Protein AF-A0A964TK16-F1 (afdb_monomer_lite)

Structure (mmCIF, N/CA/C/O backbone):
data_AF-A0A964TK16-F1
#
_entry.id   AF-A0A964TK16-F1
#
loop_
_atom_site.group_PDB
_atom_site.id
_atom_site.type_symbol
_atom_site.label_atom_id
_atom_site.label_alt_id
_atom_site.label_comp_id
_atom_site.label_asym_id
_atom_site.label_entity_id
_atom_site.label_seq_id
_atom_site.pdbx_PDB_ins_code
_atom_site.Cartn_x
_atom_site.Cartn_y
_atom_site.Cartn_z
_atom_site.occupancy
_atom_site.B_iso_or_equiv
_atom_site.auth_seq_id
_atom_site.auth_comp_id
_atom_site.auth_asym_id
_atom_site.auth_atom_id
_atom_site.pdbx_PDB_model_num
ATOM 1 N N . MET A 1 1 ? -21.941 1.430 19.788 1.00 62.34 1 MET A N 1
ATOM 2 C CA . MET A 1 1 ? -20.690 2.199 19.616 1.00 62.34 1 MET A CA 1
ATOM 3 C C . MET A 1 1 ? -19.785 1.429 18.662 1.00 62.34 1 MET A C 1
ATOM 5 O O . MET A 1 1 ? -19.678 0.216 18.828 1.00 62.34 1 MET A O 1
ATOM 9 N N . ARG A 1 2 ? -19.231 2.074 17.622 1.00 73.69 2 ARG A N 1
ATOM 10 C CA . ARG A 1 2 ? -18.345 1.423 16.634 1.00 73.69 2 ARG A CA 1
ATOM 11 C C . ARG A 1 2 ? -16.896 1.595 17.082 1.00 73.69 2 ARG A C 1
ATOM 13 O O . ARG A 1 2 ? -16.431 2.719 17.230 1.00 73.69 2 ARG A O 1
ATOM 20 N N . ARG A 1 3 ? -16.205 0.480 17.315 1.00 77.62 3 ARG A N 1
ATOM 21 C CA . ARG A 1 3 ? -14.779 0.480 17.655 1.00 77.62 3 ARG A CA 1
ATOM 22 C C . ARG A 1 3 ? -13.947 0.373 16.377 1.00 77.62 3 ARG A C 1
ATOM 24 O O . ARG A 1 3 ? -14.362 -0.380 15.496 1.00 77.62 3 ARG A O 1
ATOM 31 N N . PRO A 1 4 ? -12.806 1.076 16.288 1.00 72.44 4 PRO A N 1
ATOM 32 C CA . PRO A 1 4 ? -11.872 0.890 15.189 1.00 72.44 4 PRO A CA 1
ATOM 33 C C . PRO A 1 4 ? -11.392 -0.561 15.145 1.00 72.44 4 PRO A C 1
ATOM 35 O O . PRO A 1 4 ? -11.161 -1.188 16.186 1.00 72.44 4 PRO A O 1
ATOM 38 N N . THR A 1 5 ? -11.231 -1.087 13.937 1.00 73.62 5 THR A N 1
ATOM 39 C CA . THR A 1 5 ? -10.579 -2.367 13.691 1.00 73.62 5 THR A CA 1
ATOM 40 C C . THR A 1 5 ? -9.170 -2.322 14.299 1.00 73.62 5 THR A C 1
ATOM 42 O O . THR A 1 5 ? -8.369 -1.460 13.929 1.00 73.62 5 THR A O 1
ATOM 45 N N . PRO A 1 6 ? -8.827 -3.206 15.256 1.00 64.62 6 PRO A N 1
ATOM 46 C CA . PRO A 1 6 ? -7.498 -3.198 15.855 1.00 64.62 6 PRO A CA 1
ATOM 47 C C . PRO A 1 6 ? -6.419 -3.407 14.788 1.00 64.62 6 PRO A C 1
ATOM 49 O O . PRO A 1 6 ? -6.556 -4.293 13.946 1.00 64.62 6 PRO A O 1
ATOM 52 N N . GLN A 1 7 ? -5.299 -2.681 14.871 1.00 59.75 7 GLN A N 1
ATOM 53 C CA . GLN A 1 7 ? -4.159 -2.850 13.949 1.00 59.75 7 GLN A CA 1
ATOM 54 C C . GLN A 1 7 ? -3.620 -4.293 13.894 1.00 59.75 7 GLN A C 1
ATOM 56 O O . GLN A 1 7 ? -3.012 -4.688 12.902 1.00 59.75 7 GLN A O 1
ATOM 61 N N . ALA A 1 8 ? -3.885 -5.112 14.920 1.00 48.16 8 ALA A N 1
ATOM 62 C CA . ALA A 1 8 ? -3.597 -6.548 14.917 1.00 48.16 8 ALA A CA 1
ATOM 63 C C . ALA A 1 8 ? -4.308 -7.321 13.780 1.00 48.16 8 ALA A C 1
ATOM 65 O O . ALA A 1 8 ? -3.815 -8.365 13.358 1.00 48.16 8 ALA A O 1
ATOM 66 N N . GLY A 1 9 ? -5.417 -6.798 13.241 1.00 52.31 9 GLY A N 1
ATOM 67 C CA . GLY A 1 9 ? -6.126 -7.340 12.075 1.00 52.31 9 GLY A CA 1
ATOM 68 C C . GLY A 1 9 ? -5.379 -7.181 10.744 1.00 52.31 9 GLY A C 1
ATOM 69 O O . GLY A 1 9 ? -5.783 -7.767 9.748 1.00 52.31 9 GLY A O 1
ATOM 70 N N . LEU A 1 10 ? -4.255 -6.455 10.719 1.00 61.16 10 LEU A N 1
ATOM 71 C CA . LEU A 1 10 ? -3.436 -6.203 9.523 1.00 61.16 10 LEU A CA 1
ATOM 72 C C . LE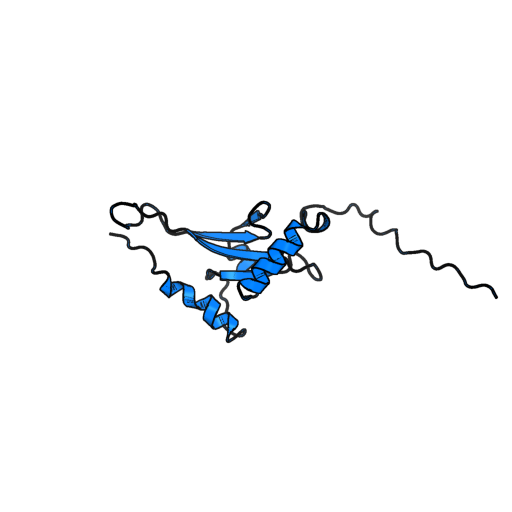U A 1 10 ? -2.322 -7.253 9.311 1.00 61.16 10 LEU A C 1
ATOM 74 O O . LEU A 1 10 ? -1.379 -7.041 8.548 1.00 61.16 10 LEU A O 1
ATOM 78 N N . GLY A 1 11 ? -2.400 -8.397 10.001 1.00 76.81 11 GLY A N 1
ATOM 79 C CA . GLY A 1 11 ? -1.365 -9.440 10.017 1.00 76.81 11 GLY A CA 1
ATOM 80 C C . GLY A 1 11 ? -1.203 -10.238 8.717 1.00 76.81 11 GLY A C 1
ATOM 81 O O . GLY A 1 11 ? -0.219 -10.971 8.576 1.00 76.81 11 GLY A O 1
ATOM 82 N N . TRP A 1 12 ? -2.122 -10.089 7.755 1.00 86.44 12 TRP A N 1
ATOM 83 C CA . TRP A 1 12 ? -2.063 -10.811 6.481 1.00 86.44 12 TRP A CA 1
ATOM 84 C C . TRP A 1 12 ? -0.775 -10.508 5.715 1.00 86.44 12 TRP A C 1
ATOM 86 O O . TRP A 1 12 ? -0.122 -11.427 5.230 1.00 86.44 12 TRP A O 1
ATOM 96 N N . HIS A 1 13 ? -0.354 -9.240 5.653 1.00 87.88 13 HIS A N 1
ATOM 97 C CA . HIS A 1 13 ? 0.850 -8.851 4.911 1.00 87.88 13 HIS A CA 1
ATOM 98 C C . HIS A 1 13 ? 2.109 -9.520 5.468 1.00 87.88 13 HIS A C 1
ATOM 100 O O . HIS A 1 13 ? 2.885 -10.101 4.712 1.00 87.88 13 HIS A O 1
ATOM 106 N N . ALA A 1 14 ? 2.259 -9.548 6.794 1.00 86.25 14 ALA A N 1
ATOM 107 C CA . ALA A 1 14 ? 3.368 -10.232 7.451 1.00 86.25 14 ALA A CA 1
ATOM 108 C C . ALA A 1 14 ? 3.362 -11.747 7.178 1.00 86.25 14 ALA A C 1
ATOM 110 O O . ALA A 1 14 ? 4.419 -12.346 6.973 1.00 86.25 14 ALA A O 1
ATOM 111 N N . ALA A 1 15 ? 2.180 -12.369 7.142 1.00 87.25 15 ALA A N 1
ATOM 112 C CA . ALA A 1 15 ? 2.040 -13.770 6.768 1.00 87.25 15 ALA A CA 1
ATOM 113 C C . ALA A 1 15 ? 2.387 -13.995 5.283 1.00 87.25 15 ALA A C 1
ATOM 115 O O . ALA A 1 15 ? 3.110 -14.934 4.966 1.00 87.25 15 ALA A O 1
ATOM 116 N N . ALA A 1 16 ? 1.967 -13.098 4.388 1.00 88.50 16 ALA A N 1
ATOM 117 C CA . ALA A 1 16 ? 2.203 -13.193 2.947 1.00 88.50 16 ALA A CA 1
ATOM 118 C C . ALA A 1 16 ? 3.671 -12.979 2.555 1.00 88.50 16 ALA A C 1
ATOM 120 O O . ALA A 1 16 ? 4.132 -13.508 1.545 1.00 88.50 16 ALA A O 1
ATOM 121 N N . LEU A 1 17 ? 4.422 -12.218 3.357 1.00 89.00 17 LEU A N 1
ATOM 122 C CA . LEU A 1 17 ? 5.874 -12.106 3.213 1.00 89.00 17 LEU A CA 1
ATOM 123 C C . LEU A 1 17 ? 6.599 -13.407 3.575 1.00 89.00 17 LEU A C 1
ATOM 125 O O . LEU A 1 17 ? 7.638 -13.703 2.990 1.00 89.00 17 LEU A O 1
ATOM 129 N N . ARG A 1 18 ? 6.062 -14.180 4.527 1.00 88.25 18 ARG A N 1
ATOM 130 C CA . ARG A 1 18 ? 6.611 -15.485 4.929 1.00 88.25 18 ARG A CA 1
ATOM 131 C C . ARG A 1 18 ? 6.192 -16.592 3.967 1.00 88.25 18 ARG A C 1
ATOM 133 O O . ARG A 1 18 ? 7.003 -17.454 3.643 1.00 88.25 18 ARG A O 1
ATOM 140 N N . ASP A 1 19 ? 4.946 -16.545 3.506 1.00 84.00 19 ASP A N 1
ATOM 141 C CA . ASP A 1 19 ? 4.378 -17.488 2.551 1.00 84.00 19 ASP A CA 1
ATOM 142 C C . ASP A 1 19 ? 3.678 -16.757 1.397 1.00 84.00 19 ASP A C 1
ATOM 144 O O . ASP A 1 19 ? 2.527 -16.327 1.480 1.00 84.00 19 ASP A O 1
ATOM 148 N N . GLY A 1 20 ? 4.374 -16.662 0.264 1.00 74.38 20 GLY A N 1
ATOM 149 C CA . GLY A 1 20 ? 3.857 -16.021 -0.946 1.00 74.38 20 GLY A CA 1
ATOM 150 C C . GLY A 1 20 ? 2.699 -16.764 -1.629 1.00 74.38 20 GLY A C 1
ATOM 151 O O . GLY A 1 20 ? 2.227 -16.293 -2.669 1.00 74.38 20 GLY A O 1
ATOM 152 N N . ARG A 1 21 ? 2.264 -17.917 -1.097 1.00 76.50 21 ARG A N 1
ATOM 153 C CA . ARG A 1 21 ? 1.139 -18.714 -1.612 1.00 76.50 21 ARG A CA 1
ATOM 154 C C . ARG A 1 21 ? -0.196 -18.400 -0.948 1.00 76.50 21 ARG A C 1
ATOM 156 O O . ARG A 1 21 ? -1.190 -19.016 -1.331 1.00 76.50 21 ARG A O 1
ATOM 163 N N . LEU A 1 22 ? -0.239 -17.468 0.007 1.00 81.25 22 LEU A N 1
ATOM 164 C CA . LEU A 1 22 ? -1.503 -17.093 0.631 1.00 81.25 22 LEU A CA 1
ATOM 165 C C . LEU A 1 22 ? -2.537 -16.686 -0.433 1.00 81.25 22 LEU A C 1
ATOM 167 O O . LEU A 1 22 ? -2.213 -15.905 -1.341 1.00 81.25 22 LEU A O 1
ATOM 171 N N . PRO A 1 23 ? -3.768 -17.223 -0.345 1.00 78.31 23 PRO A N 1
ATOM 172 C CA . PRO A 1 23 ? -4.817 -16.888 -1.287 1.00 78.31 23 PRO A CA 1
ATOM 173 C C . PRO A 1 23 ? -5.121 -15.390 -1.215 1.00 78.31 23 PRO A C 1
ATOM 175 O O . PRO A 1 23 ? -5.124 -14.779 -0.145 1.00 78.31 23 PRO A O 1
ATOM 178 N N . ARG A 1 24 ? -5.349 -14.800 -2.389 1.00 80.12 24 ARG A N 1
ATOM 179 C CA . ARG A 1 24 ? -5.834 -13.428 -2.551 1.00 80.12 24 ARG A CA 1
ATOM 180 C C . ARG A 1 24 ? -7.192 -13.513 -3.221 1.00 80.12 24 ARG A C 1
ATOM 182 O O . ARG A 1 24 ? -7.268 -13.952 -4.368 1.00 80.12 24 ARG A O 1
ATOM 189 N N . HIS A 1 25 ? -8.226 -13.113 -2.503 1.00 81.94 25 HIS A N 1
ATOM 190 C CA . HIS A 1 25 ? -9.572 -12.973 -3.041 1.00 81.94 25 HIS A CA 1
ATOM 191 C C . HIS A 1 25 ? -9.749 -11.541 -3.544 1.00 81.94 25 HIS A C 1
ATOM 193 O O . HIS A 1 25 ? -9.260 -10.615 -2.899 1.00 81.94 25 HIS A O 1
ATOM 199 N N . GLU A 1 26 ? -10.374 -11.362 -4.711 1.00 76.50 26 GLU A N 1
ATOM 200 C CA . GLU A 1 26 ? -10.459 -10.054 -5.386 1.00 76.50 26 GLU A CA 1
ATOM 201 C C . GLU A 1 26 ? -11.146 -8.993 -4.512 1.00 76.50 26 GLU A C 1
ATOM 203 O O . GLU A 1 26 ? -10.708 -7.845 -4.489 1.00 76.50 26 GLU A O 1
ATOM 208 N N . ASP A 1 27 ? -12.133 -9.419 -3.723 1.00 81.06 27 ASP A N 1
ATOM 209 C CA . ASP A 1 27 ? -12.964 -8.565 -2.868 1.00 81.06 27 ASP A CA 1
ATOM 210 C C . ASP A 1 27 ? -12.363 -8.282 -1.483 1.00 81.06 27 ASP A C 1
ATOM 212 O O . ASP A 1 27 ? -12.977 -7.598 -0.666 1.00 81.06 27 ASP A O 1
ATOM 216 N N . GLU A 1 28 ? -11.165 -8.800 -1.194 1.00 87.19 28 GLU A N 1
ATOM 217 C CA . GLU A 1 28 ? -10.557 -8.706 0.135 1.00 87.19 28 GLU A CA 1
ATOM 218 C C . GLU A 1 28 ? -9.128 -8.135 0.080 1.00 87.19 28 GLU A C 1
ATOM 220 O O . GLU A 1 28 ? -8.149 -8.844 0.353 1.00 87.19 28 GLU A O 1
ATOM 225 N N . PRO A 1 29 ? -8.965 -6.856 -0.313 1.00 90.62 29 PRO A N 1
ATOM 226 C CA . PRO A 1 29 ? -7.670 -6.199 -0.271 1.00 90.62 29 PRO A CA 1
ATOM 227 C C . PRO A 1 29 ? -7.172 -6.043 1.166 1.00 90.62 29 PRO A C 1
ATOM 229 O O . PRO A 1 29 ? -7.909 -5.635 2.059 1.00 90.62 29 PRO A O 1
ATOM 232 N N . GLN A 1 30 ? -5.886 -6.319 1.374 1.00 91.81 30 GLN A N 1
ATOM 233 C CA . GLN A 1 30 ? -5.266 -6.278 2.699 1.00 91.81 30 GLN A CA 1
ATOM 234 C C . GLN A 1 30 ? -4.245 -5.135 2.788 1.00 91.81 30 GLN A C 1
ATOM 236 O O . GLN A 1 30 ? -3.423 -4.980 1.874 1.00 91.81 30 GLN A O 1
ATOM 241 N N . PRO A 1 31 ? -4.229 -4.343 3.876 1.00 91.94 31 PRO A N 1
ATOM 242 C CA . PRO A 1 31 ? -3.212 -3.318 4.090 1.00 91.94 31 PRO A CA 1
ATOM 243 C C . PRO A 1 31 ? -1.789 -3.864 4.067 1.00 91.94 31 PRO A C 1
ATOM 245 O O . PRO A 1 31 ? -1.530 -4.996 4.470 1.00 91.94 31 PRO A O 1
ATOM 248 N N . GLY A 1 32 ? -0.856 -3.050 3.583 1.00 92.06 32 GLY A N 1
ATOM 249 C CA . GLY A 1 32 ? 0.550 -3.414 3.481 1.00 92.06 32 GLY A CA 1
ATOM 250 C C . GLY A 1 32 ? 1.276 -2.747 2.318 1.00 92.06 32 GLY A C 1
ATOM 251 O O . GLY A 1 32 ? 0.729 -1.914 1.591 1.00 92.06 32 GLY A O 1
ATOM 252 N N . THR A 1 33 ? 2.535 -3.142 2.143 1.00 93.44 33 THR A N 1
ATOM 253 C CA . THR A 1 33 ? 3.415 -2.667 1.072 1.00 93.44 33 THR A CA 1
ATOM 254 C C . THR A 1 33 ? 3.541 -3.693 -0.045 1.00 93.44 33 THR A C 1
ATOM 256 O O . THR A 1 33 ? 3.834 -4.872 0.169 1.00 93.44 33 THR A O 1
ATOM 259 N N . TYR A 1 34 ? 3.357 -3.238 -1.273 1.00 94.38 34 TYR A N 1
ATOM 260 C CA . TYR A 1 34 ? 3.298 -4.092 -2.447 1.00 94.38 34 TYR A CA 1
ATOM 261 C C . TYR A 1 34 ? 4.128 -3.510 -3.589 1.00 94.38 34 TYR A C 1
ATOM 263 O O . TYR A 1 34 ? 4.482 -2.332 -3.607 1.00 94.38 34 TYR A O 1
ATOM 271 N N . ARG A 1 35 ? 4.407 -4.351 -4.581 1.00 94.00 35 ARG A N 1
ATOM 272 C CA . ARG A 1 35 ? 4.790 -3.928 -5.929 1.00 94.00 35 ARG A CA 1
ATOM 273 C C . ARG A 1 35 ? 3.812 -4.484 -6.946 1.00 94.00 35 ARG A C 1
ATOM 275 O O . ARG A 1 35 ? 3.270 -5.575 -6.761 1.00 94.00 35 ARG A O 1
ATOM 282 N N . MET A 1 36 ? 3.646 -3.777 -8.051 1.00 93.69 36 MET A N 1
ATOM 283 C CA . MET A 1 36 ? 2.917 -4.275 -9.216 1.00 93.69 36 MET A CA 1
ATOM 284 C C . MET A 1 36 ? 3.583 -3.808 -10.508 1.00 93.69 36 MET A C 1
ATOM 286 O O . MET A 1 36 ? 4.483 -2.972 -10.489 1.00 93.69 36 MET A O 1
ATOM 290 N N . ARG A 1 37 ? 3.126 -4.348 -11.636 1.00 90.38 37 ARG A N 1
ATOM 291 C CA . ARG A 1 37 ? 3.420 -3.810 -12.964 1.00 90.38 37 ARG A CA 1
ATOM 292 C C . ARG A 1 37 ? 2.138 -3.225 -13.537 1.00 90.38 37 ARG A C 1
ATOM 294 O O . ARG A 1 37 ? 1.095 -3.877 -13.473 1.00 90.38 37 ARG A O 1
ATOM 301 N N . LEU A 1 38 ? 2.214 -2.014 -14.084 1.00 87.25 38 LEU A N 1
ATOM 302 C CA . LEU A 1 38 ? 1.054 -1.356 -14.697 1.00 87.25 38 LEU A CA 1
ATOM 303 C C . LEU A 1 38 ? 0.721 -1.957 -16.067 1.00 87.25 38 LEU A C 1
ATOM 305 O O . LEU A 1 38 ? -0.447 -2.048 -16.431 1.00 87.25 38 LEU A O 1
ATOM 309 N N . VAL A 1 39 ? 1.742 -2.448 -16.772 1.00 85.56 39 VAL A N 1
ATOM 310 C CA . VAL A 1 39 ? 1.637 -3.141 -18.061 1.00 85.56 39 VAL A CA 1
ATOM 311 C C . VAL A 1 39 ? 2.520 -4.390 -18.077 1.00 85.56 39 VAL A C 1
ATOM 313 O O . VAL A 1 39 ? 3.472 -4.507 -17.299 1.00 85.56 39 VAL A O 1
ATOM 316 N N . ALA A 1 40 ? 2.231 -5.336 -18.972 1.00 85.50 40 ALA A N 1
ATOM 317 C CA . ALA A 1 40 ? 3.074 -6.515 -19.164 1.00 85.50 40 ALA A CA 1
ATOM 318 C C . ALA A 1 40 ? 4.501 -6.101 -19.572 1.00 85.50 40 ALA A C 1
ATOM 320 O O . ALA A 1 40 ? 4.683 -5.278 -20.462 1.00 85.50 40 ALA A O 1
ATOM 321 N N . GLY A 1 41 ? 5.515 -6.640 -18.889 1.00 84.94 41 GLY A N 1
ATOM 322 C CA . GLY A 1 41 ? 6.925 -6.296 -19.133 1.00 84.94 41 GLY A CA 1
ATOM 323 C C . GLY A 1 41 ? 7.375 -4.924 -18.610 1.00 84.94 41 GLY A C 1
ATOM 324 O O . GLY A 1 41 ? 8.565 -4.630 -18.670 1.00 84.94 41 GLY A O 1
ATOM 325 N N . GLY A 1 42 ? 6.469 -4.113 -18.053 1.00 86.44 42 GLY A N 1
ATOM 326 C CA . GLY A 1 42 ? 6.795 -2.795 -17.508 1.00 86.44 42 GLY A CA 1
ATOM 327 C C . GLY A 1 42 ? 7.630 -2.827 -16.216 1.00 86.44 42 GLY A C 1
ATOM 328 O O . GLY A 1 42 ? 7.823 -3.897 -15.610 1.00 86.44 42 GLY A O 1
ATOM 329 N N . PRO A 1 43 ? 8.110 -1.652 -15.763 1.00 89.69 43 PRO A N 1
ATOM 330 C CA . PRO A 1 43 ? 8.823 -1.528 -14.499 1.00 89.69 43 PRO A CA 1
ATOM 331 C C . PRO A 1 43 ? 7.920 -1.880 -13.311 1.00 89.69 43 PRO A C 1
ATOM 333 O O . PRO A 1 43 ? 6.688 -1.829 -13.386 1.00 89.69 43 PRO A O 1
ATOM 336 N N . TRP A 1 44 ? 8.553 -2.258 -12.202 1.00 91.38 44 TRP A N 1
ATOM 337 C CA . TRP A 1 44 ? 7.855 -2.426 -10.933 1.00 91.38 44 TRP A CA 1
ATOM 338 C C . TRP A 1 44 ? 7.570 -1.060 -10.322 1.00 91.38 44 TRP A C 1
ATOM 340 O O . TRP A 1 44 ? 8.487 -0.261 -10.159 1.00 91.38 44 TRP A O 1
ATOM 350 N N . VAL A 1 45 ? 6.316 -0.831 -9.942 1.00 92.25 45 VAL A N 1
ATOM 351 C CA . VAL A 1 45 ? 5.894 0.365 -9.212 1.00 92.25 45 VAL A CA 1
ATOM 352 C C . VAL A 1 45 ? 5.538 0.005 -7.767 1.00 92.25 45 VAL A C 1
ATOM 354 O O . VAL A 1 45 ? 4.971 -1.075 -7.539 1.00 92.25 45 VAL A O 1
ATOM 357 N N . PRO A 1 46 ? 5.877 0.864 -6.790 1.00 94.94 46 PRO A N 1
ATOM 358 C CA . PRO A 1 46 ? 5.484 0.679 -5.402 1.00 94.94 46 PRO A CA 1
ATOM 359 C C . PRO A 1 46 ? 3.981 0.905 -5.247 1.00 94.94 46 PRO A C 1
ATOM 361 O O . PRO A 1 46 ? 3.385 1.743 -5.924 1.00 94.94 46 PRO A O 1
ATOM 364 N N . VAL A 1 47 ? 3.374 0.150 -4.341 1.00 95.12 47 VAL A N 1
ATOM 365 C CA . VAL A 1 47 ? 1.969 0.278 -3.964 1.00 95.12 47 VAL A CA 1
ATOM 366 C C . VAL A 1 47 ? 1.860 0.221 -2.450 1.00 95.12 47 VAL A C 1
ATOM 368 O O . VAL A 1 47 ? 2.471 -0.639 -1.817 1.00 95.12 47 VAL A O 1
ATOM 371 N N . LEU A 1 48 ? 1.079 1.122 -1.872 1.00 94.62 48 LEU A N 1
ATOM 372 C CA . LEU A 1 48 ? 0.732 1.119 -0.455 1.00 94.62 48 LEU A CA 1
ATOM 373 C C . LEU A 1 48 ? -0.779 0.957 -0.326 1.00 94.62 48 LEU A C 1
ATOM 375 O O . LEU A 1 48 ? -1.511 1.721 -0.944 1.00 94.62 48 LEU A O 1
ATOM 379 N N . ILE A 1 49 ? -1.230 -0.007 0.476 1.00 92.31 49 ILE A N 1
ATOM 380 C CA . ILE A 1 49 ? -2.636 -0.139 0.878 1.00 92.31 49 ILE A CA 1
ATOM 381 C C . ILE A 1 49 ? -2.720 0.139 2.377 1.00 92.31 49 ILE A C 1
ATOM 383 O O . ILE A 1 49 ? -1.948 -0.437 3.146 1.00 92.31 49 ILE A O 1
ATOM 387 N N . TRP A 1 50 ? -3.636 1.005 2.801 1.00 90.25 50 TRP A N 1
ATOM 388 C CA . TRP A 1 50 ? -3.850 1.326 4.213 1.00 90.25 50 TRP A CA 1
ATOM 389 C C . TRP A 1 50 ? -5.337 1.445 4.540 1.00 90.25 50 TRP A C 1
ATOM 391 O O . TRP A 1 50 ? -6.159 1.711 3.664 1.00 90.25 50 TRP A O 1
ATOM 401 N N . LEU A 1 51 ? -5.662 1.226 5.813 1.00 88.56 51 LEU A N 1
ATOM 402 C CA . LEU A 1 51 ? -6.995 1.437 6.364 1.00 88.56 51 LEU A CA 1
ATOM 403 C C . LEU A 1 51 ? -7.059 2.850 6.948 1.00 88.56 51 LEU A C 1
ATOM 405 O O . LEU A 1 51 ? -6.269 3.185 7.829 1.00 88.56 51 LEU A O 1
ATOM 409 N N . ASP A 1 52 ? -7.967 3.674 6.438 1.00 87.19 52 ASP A N 1
ATOM 410 C CA . ASP A 1 52 ? -8.316 4.960 7.032 1.00 87.19 52 ASP A CA 1
ATOM 411 C C . ASP A 1 52 ? -9.365 4.737 8.121 1.00 87.19 52 ASP A C 1
ATOM 413 O O . ASP A 1 52 ? -10.413 4.132 7.883 1.00 87.19 52 ASP A O 1
ATOM 417 N N . GLN A 1 53 ? -9.036 5.180 9.333 1.00 85.56 53 GLN A N 1
ATOM 418 C CA . GLN A 1 53 ? -9.833 4.989 10.542 1.00 85.56 53 GLN A CA 1
ATOM 419 C C . GLN A 1 53 ? -10.026 6.354 11.201 1.00 85.56 53 GLN A C 1
ATOM 421 O O . GLN A 1 53 ? -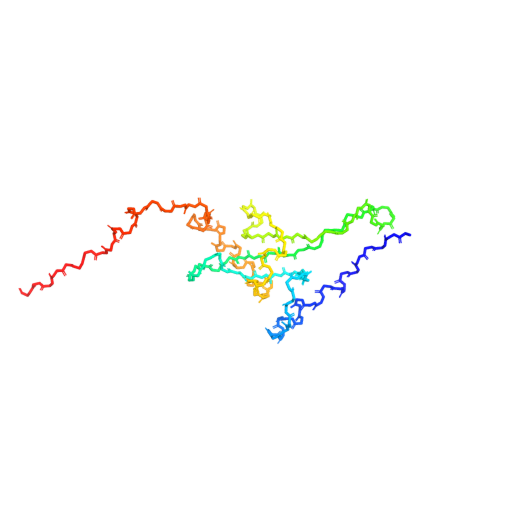9.305 6.693 12.141 1.00 85.56 53 GLN A O 1
ATOM 426 N N . PRO A 1 54 ? -10.948 7.180 10.692 1.00 83.50 54 PRO A N 1
ATOM 427 C CA . PRO A 1 54 ? -11.209 8.483 11.275 1.00 83.50 54 PRO A CA 1
ATOM 428 C C . PRO A 1 54 ? -11.809 8.280 12.669 1.00 83.50 54 PRO A C 1
ATOM 430 O O . PRO A 1 54 ? -12.960 7.857 12.811 1.00 83.50 54 PRO A O 1
ATOM 433 N N . THR A 1 55 ? -11.006 8.553 13.696 1.00 86.31 55 THR A N 1
ATOM 434 C CA . THR A 1 55 ? -11.390 8.433 15.104 1.00 86.31 55 THR A CA 1
ATOM 435 C C . THR A 1 55 ? -11.492 9.790 15.777 1.00 86.31 55 THR A C 1
ATOM 437 O O . THR A 1 55 ? -10.703 10.695 15.505 1.00 86.31 55 THR A O 1
ATOM 440 N N . ASP A 1 56 ? -12.428 9.899 16.707 1.00 81.81 56 ASP A N 1
ATOM 441 C CA . ASP A 1 56 ? -12.537 11.017 17.626 1.00 81.81 56 ASP A CA 1
ATOM 442 C C . ASP A 1 5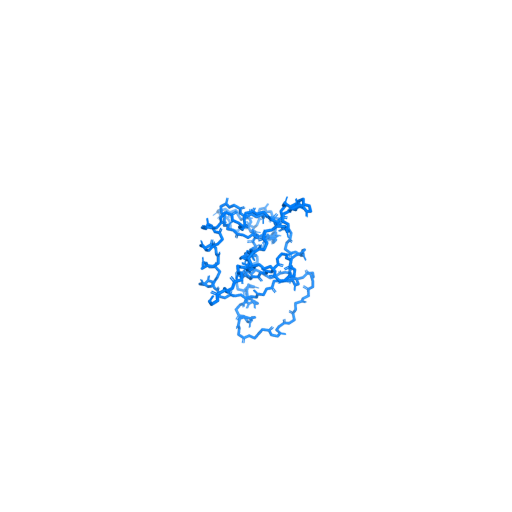6 ? -11.338 11.013 18.599 1.00 81.81 56 ASP A C 1
ATOM 444 O O . ASP A 1 56 ? -11.032 9.968 19.185 1.00 81.81 56 ASP A O 1
ATOM 448 N N . PRO A 1 57 ? -10.630 12.142 18.772 1.00 80.25 57 PRO A N 1
ATOM 449 C CA . PRO A 1 57 ? -9.407 12.190 19.571 1.00 80.25 57 PRO A CA 1
ATOM 450 C C . PRO A 1 57 ? -9.650 12.106 21.084 1.00 80.25 57 PRO A C 1
ATOM 452 O O . PRO A 1 57 ? -8.722 11.765 21.816 1.00 80.25 57 PRO A O 1
ATOM 455 N N . GLU A 1 58 ? -10.856 12.416 21.566 1.00 82.88 58 GLU A N 1
ATOM 456 C CA . GLU A 1 58 ? -11.189 12.406 22.995 1.00 82.88 58 GLU A CA 1
ATOM 457 C C . GLU A 1 58 ? -11.698 11.031 23.445 1.00 82.88 58 GLU A C 1
ATOM 459 O O . GLU A 1 58 ? -11.399 10.573 24.548 1.00 82.88 58 GLU A O 1
ATOM 464 N N . THR A 1 59 ? -12.453 10.353 22.582 1.00 84.38 59 THR A N 1
ATOM 465 C CA . THR A 1 59 ? -13.150 9.097 22.898 1.00 84.38 59 THR A CA 1
ATOM 466 C C . THR A 1 59 ? -12.510 7.864 22.258 1.00 84.38 59 THR A C 1
ATOM 468 O O . THR A 1 59 ? -12.718 6.746 22.735 1.00 84.38 59 THR A O 1
ATOM 471 N N . GLY A 1 60 ? -11.728 8.035 21.187 1.00 81.38 60 GLY A N 1
ATOM 472 C CA . GLY A 1 60 ? -11.151 6.938 20.404 1.00 81.38 60 GLY A CA 1
ATOM 473 C C . GLY A 1 60 ? -12.175 6.162 19.566 1.00 81.38 60 GLY A C 1
ATOM 474 O O . GLY A 1 60 ? -11.856 5.096 19.032 1.00 81.38 60 GLY A O 1
ATOM 475 N N . GLU A 1 61 ? -13.411 6.655 19.460 1.00 85.06 61 GLU A N 1
ATOM 476 C CA . GLU A 1 61 ? -14.469 6.037 18.661 1.00 85.06 61 GLU A CA 1
ATOM 477 C C . GLU A 1 61 ? -14.374 6.440 17.188 1.00 85.06 61 GLU A C 1
ATOM 479 O O . GLU A 1 61 ? -13.882 7.513 16.855 1.00 85.06 61 GLU A O 1
ATOM 484 N N . LEU A 1 62 ? -14.871 5.592 16.284 1.00 82.56 62 LEU A N 1
ATOM 485 C CA . LEU A 1 62 ? -14.942 5.937 14.863 1.00 82.56 62 LEU A CA 1
ATOM 486 C C . LEU A 1 62 ? -15.974 7.046 14.621 1.00 82.56 62 LEU A C 1
ATOM 488 O O . LEU A 1 62 ? -17.153 6.872 14.934 1.00 82.56 62 LEU A O 1
ATOM 492 N N . VAL A 1 63 ? -15.550 8.133 13.975 1.00 86.56 63 VAL A N 1
ATOM 493 C CA . VAL A 1 63 ? -16.437 9.231 13.545 1.00 86.56 63 VAL A CA 1
ATOM 494 C C . VAL A 1 63 ? -16.966 9.042 12.124 1.00 86.56 63 VAL A C 1
ATOM 496 O O . VAL A 1 63 ? -17.932 9.691 11.730 1.00 86.56 63 VAL A O 1
ATOM 499 N N . ALA A 1 64 ? -16.373 8.128 11.355 1.00 83.62 64 ALA A N 1
ATOM 500 C CA . ALA A 1 64 ? -16.838 7.738 10.029 1.00 83.62 64 ALA A CA 1
ATOM 501 C C . ALA A 1 64 ? -16.492 6.263 9.725 1.00 83.62 64 ALA A C 1
ATOM 503 O O . ALA A 1 64 ? -15.738 5.636 10.475 1.00 83.62 64 ALA A O 1
ATOM 504 N N . PRO A 1 65 ? -17.088 5.664 8.674 1.00 83.00 65 PRO A N 1
ATOM 505 C CA . PRO A 1 65 ? -16.767 4.303 8.259 1.00 83.00 65 PRO A CA 1
ATOM 506 C C . PRO A 1 65 ? -15.292 4.143 7.896 1.00 83.00 65 PRO A C 1
ATOM 508 O O . PRO A 1 65 ? -14.711 4.994 7.226 1.00 83.00 65 PRO A O 1
ATOM 511 N N . GLU A 1 66 ? -14.715 3.015 8.295 1.00 83.38 66 GLU A N 1
ATOM 512 C CA . GLU A 1 66 ? -13.357 2.658 7.905 1.00 83.38 66 GLU A CA 1
ATOM 513 C C . GLU A 1 66 ? -13.307 2.383 6.404 1.00 83.38 66 GLU A C 1
ATOM 515 O O . GLU A 1 66 ? -14.182 1.702 5.862 1.00 83.38 66 GLU A O 1
ATOM 520 N N . THR A 1 67 ? -12.288 2.913 5.735 1.00 86.88 67 THR A N 1
ATOM 521 C CA . THR A 1 67 ? -12.153 2.790 4.281 1.00 86.88 67 THR A CA 1
ATOM 522 C C . THR A 1 67 ? -10.745 2.350 3.921 1.00 86.88 67 THR A C 1
ATOM 524 O O . THR A 1 67 ? -9.760 2.890 4.421 1.00 86.88 67 THR A O 1
ATOM 527 N N . LEU A 1 68 ? -10.630 1.354 3.045 1.00 88.88 68 LEU A N 1
ATOM 528 C CA . LEU A 1 68 ? -9.341 0.966 2.487 1.00 88.88 68 LEU A CA 1
ATOM 529 C C . LEU A 1 68 ? -8.977 1.885 1.328 1.00 88.88 68 LEU A C 1
ATOM 531 O O . LEU A 1 68 ? -9.763 2.105 0.408 1.00 88.88 68 LEU A O 1
ATOM 535 N N . HIS A 1 69 ? -7.742 2.361 1.344 1.00 90.25 69 HIS A N 1
ATOM 536 C CA . HIS A 1 69 ? -7.175 3.171 0.282 1.00 90.25 69 HIS A CA 1
ATOM 537 C C . HIS A 1 69 ? -5.928 2.510 -0.276 1.00 90.25 69 HIS A C 1
ATOM 539 O O . HIS A 1 69 ? -5.189 1.840 0.447 1.00 90.25 69 HIS A O 1
ATOM 545 N N . ALA A 1 70 ? -5.679 2.735 -1.564 1.00 92.00 70 ALA A N 1
ATOM 546 C CA . ALA A 1 70 ? -4.424 2.388 -2.198 1.00 92.00 70 ALA A CA 1
ATOM 547 C C . ALA A 1 70 ? -3.772 3.607 -2.849 1.00 92.00 70 ALA A C 1
ATOM 549 O O . ALA A 1 70 ? -4.445 4.494 -3.374 1.00 92.00 70 ALA A O 1
ATOM 550 N N . LEU A 1 71 ? -2.445 3.609 -2.851 1.00 93.44 71 LEU A N 1
ATOM 551 C CA . LEU A 1 71 ? -1.604 4.559 -3.561 1.00 93.44 71 LEU A CA 1
ATOM 552 C C . LEU A 1 71 ? -0.651 3.778 -4.458 1.00 93.44 71 LEU A C 1
ATOM 554 O O . LEU A 1 71 ? 0.041 2.879 -3.978 1.00 93.44 71 LEU A O 1
ATOM 558 N N . VAL A 1 72 ? -0.595 4.136 -5.737 1.00 93.12 72 VAL A N 1
ATOM 559 C CA . VAL A 1 72 ? 0.354 3.593 -6.715 1.00 93.12 72 VAL A CA 1
ATOM 560 C C . VAL A 1 72 ? 1.391 4.664 -7.043 1.00 93.12 72 VAL A C 1
ATOM 562 O O . VAL A 1 72 ? 1.034 5.753 -7.480 1.00 93.12 72 VAL A O 1
ATOM 565 N N . GLY A 1 73 ? 2.676 4.359 -6.861 1.00 88.75 73 GLY A N 1
ATOM 566 C CA . GLY A 1 73 ? 3.771 5.315 -7.044 1.00 88.75 73 GLY A CA 1
ATOM 567 C C . GLY A 1 73 ? 4.281 5.909 -5.727 1.00 88.75 73 GLY A C 1
ATOM 568 O O . GLY A 1 73 ? 4.157 5.295 -4.666 1.00 88.75 73 GLY A O 1
ATOM 569 N N . SER A 1 74 ? 4.924 7.077 -5.797 1.00 85.88 74 SER A N 1
ATOM 570 C CA . SER A 1 74 ? 5.492 7.737 -4.616 1.00 85.88 74 SER A CA 1
ATOM 571 C C . SER A 1 74 ? 4.415 8.463 -3.789 1.00 85.88 74 SER A C 1
ATOM 573 O O . SER A 1 74 ? 3.412 8.894 -4.350 1.00 85.88 74 SER A O 1
ATOM 575 N N . PRO A 1 75 ? 4.611 8.668 -2.474 1.00 82.56 75 PRO A N 1
ATOM 576 C CA . PRO A 1 75 ? 3.694 9.448 -1.630 1.00 82.56 75 PRO A CA 1
ATOM 577 C C . PRO A 1 75 ? 3.376 10.859 -2.143 1.00 82.56 75 PRO A C 1
ATOM 579 O O . PRO A 1 75 ? 2.276 11.352 -1.923 1.00 82.56 75 PRO A O 1
ATOM 582 N N . GLU A 1 76 ? 4.326 11.497 -2.828 1.00 83.50 76 GLU A N 1
ATOM 583 C CA . GLU A 1 76 ? 4.202 12.887 -3.285 1.00 83.50 76 GLU A CA 1
ATOM 584 C C . GLU A 1 76 ? 3.491 13.032 -4.637 1.00 83.50 76 GLU A C 1
ATOM 586 O O . GLU A 1 76 ? 2.858 14.054 -4.887 1.00 83.50 76 GLU A O 1
ATOM 591 N N . ARG A 1 77 ? 3.621 12.038 -5.526 1.00 81.12 77 ARG A N 1
ATOM 592 C CA . ARG A 1 77 ? 3.169 12.118 -6.933 1.00 81.12 77 ARG A CA 1
ATOM 593 C C . ARG A 1 77 ? 2.302 10.940 -7.379 1.00 81.12 77 ARG A C 1
ATOM 595 O O . ARG A 1 77 ? 1.900 10.877 -8.535 1.00 81.12 77 ARG A O 1
ATOM 602 N N . GLY A 1 78 ? 2.066 9.979 -6.495 1.00 83.81 78 GLY A N 1
ATOM 603 C CA . GLY A 1 78 ? 1.339 8.755 -6.796 1.00 83.81 78 GLY A CA 1
ATOM 6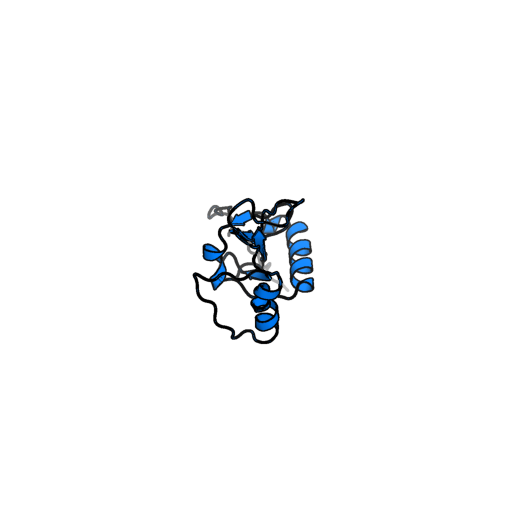04 C C . GLY A 1 78 ? -0.159 8.970 -6.992 1.00 83.81 78 GLY A C 1
ATOM 605 O O . GLY A 1 78 ? -0.740 9.968 -6.569 1.00 83.81 78 GLY A O 1
ATOM 606 N N . GLU A 1 79 ? -0.796 7.984 -7.610 1.00 90.19 79 GLU A N 1
ATOM 607 C CA . GLU A 1 79 ? -2.230 7.983 -7.877 1.00 90.19 79 GLU A CA 1
ATOM 608 C C . GLU A 1 79 ? -2.974 7.221 -6.777 1.00 90.19 79 GLU A C 1
ATOM 610 O O . GLU A 1 79 ? -2.639 6.073 -6.462 1.00 90.19 79 GLU A O 1
ATOM 615 N N . ARG A 1 80 ? -4.000 7.852 -6.193 1.00 91.38 80 ARG A N 1
ATOM 616 C CA . ARG A 1 80 ? -4.931 7.167 -5.292 1.00 91.38 80 ARG A CA 1
ATOM 617 C C . ARG A 1 80 ? -5.925 6.363 -6.112 1.00 91.38 80 ARG A C 1
ATOM 619 O O . ARG A 1 80 ? -6.620 6.915 -6.959 1.00 91.38 80 ARG A O 1
ATOM 626 N N . VAL A 1 81 ? -6.024 5.077 -5.816 1.00 91.88 81 VAL A N 1
ATOM 627 C CA . VAL A 1 81 ? -6.904 4.153 -6.530 1.00 91.88 81 VAL A CA 1
ATOM 628 C C . VAL A 1 81 ? -7.712 3.321 -5.546 1.00 91.88 81 VAL A C 1
ATOM 630 O O . VAL A 1 81 ? -7.336 3.156 -4.385 1.00 91.88 81 VAL A O 1
ATOM 633 N N . ASP A 1 82 ? -8.824 2.778 -6.028 1.00 90.88 82 ASP A N 1
ATOM 634 C CA . ASP A 1 82 ? -9.566 1.754 -5.302 1.00 90.88 82 ASP A CA 1
ATOM 635 C C . ASP A 1 82 ? -8.694 0.483 -5.185 1.00 90.88 82 ASP A C 1
ATOM 637 O O . ASP A 1 82 ? -8.280 -0.065 -6.220 1.00 90.88 82 ASP A O 1
ATOM 641 N N . PRO A 1 83 ? -8.387 0.010 -3.961 1.00 90.88 83 PRO A N 1
ATOM 642 C CA . PRO A 1 83 ? -7.556 -1.169 -3.750 1.00 90.88 83 PRO A CA 1
ATOM 643 C C . PRO A 1 83 ? -8.106 -2.426 -4.439 1.00 90.88 83 PRO A C 1
ATOM 645 O O . PRO A 1 83 ? -7.309 -3.210 -4.962 1.00 90.88 83 PRO A O 1
ATOM 648 N N . ALA A 1 84 ? -9.431 -2.596 -4.533 1.00 91.31 84 ALA A N 1
ATOM 649 C CA . ALA A 1 84 ? -10.042 -3.759 -5.181 1.00 91.31 84 ALA A CA 1
ATOM 650 C C . ALA A 1 84 ? -9.636 -3.871 -6.665 1.00 91.31 84 ALA A C 1
ATOM 652 O O . ALA A 1 84 ? -9.410 -4.961 -7.189 1.00 91.31 84 ALA A O 1
ATOM 653 N N . ARG A 1 85 ? -9.412 -2.735 -7.345 1.00 90.69 85 ARG A N 1
ATOM 654 C CA . ARG A 1 85 ? -9.029 -2.688 -8.774 1.00 90.69 85 ARG A CA 1
ATOM 655 C C . ARG A 1 85 ? -7.580 -3.098 -9.052 1.00 90.69 85 ARG A C 1
ATOM 657 O O . ARG A 1 85 ? -7.203 -3.337 -10.208 1.00 90.69 85 ARG A O 1
ATOM 664 N N . ILE A 1 86 ? -6.722 -3.112 -8.035 1.00 91.12 86 ILE A N 1
ATOM 665 C CA . ILE A 1 86 ? -5.292 -3.420 -8.192 1.00 91.12 86 ILE A CA 1
ATOM 666 C C . ILE A 1 86 ? -4.867 -4.693 -7.462 1.00 91.12 86 ILE A C 1
ATOM 668 O O . ILE A 1 86 ? -3.828 -5.262 -7.802 1.00 91.12 86 ILE A O 1
ATOM 672 N N . TRP A 1 87 ? -5.672 -5.165 -6.511 1.00 92.00 87 TRP A N 1
ATOM 673 C CA . TRP A 1 87 ? -5.291 -6.166 -5.522 1.00 92.00 87 TRP A CA 1
ATOM 674 C C . TRP A 1 87 ? -4.701 -7.458 -6.102 1.00 92.00 87 TRP A C 1
ATOM 676 O O . TRP A 1 87 ? -3.626 -7.903 -5.697 1.00 92.00 87 TRP A O 1
ATOM 686 N N . THR A 1 88 ? -5.329 -8.027 -7.128 1.00 90.19 88 THR A N 1
ATOM 687 C CA . THR A 1 88 ? -4.885 -9.283 -7.764 1.00 90.19 88 THR A CA 1
ATOM 688 C C . THR A 1 88 ? -3.515 -9.169 -8.451 1.00 90.19 88 THR A C 1
ATOM 690 O O . THR A 1 88 ? -2.776 -10.152 -8.613 1.00 90.19 88 THR A O 1
ATOM 693 N N . ARG A 1 89 ? -3.113 -7.944 -8.809 1.00 89.94 89 ARG A N 1
ATOM 694 C CA . ARG A 1 89 ? -1.809 -7.627 -9.409 1.00 89.94 89 ARG A CA 1
ATOM 695 C C . ARG A 1 89 ? -0.741 -7.311 -8.365 1.00 89.94 89 ARG A C 1
ATOM 697 O O . ARG A 1 89 ? 0.447 -7.362 -8.692 1.00 89.94 89 ARG A O 1
ATOM 704 N N . CYS A 1 90 ? -1.129 -7.034 -7.123 1.00 92.25 90 CYS A N 1
ATOM 705 C CA . CYS A 1 90 ? -0.204 -6.721 -6.046 1.00 92.25 90 CYS A CA 1
ATOM 706 C C . CYS A 1 90 ? 0.636 -7.945 -5.663 1.00 92.25 90 CYS A C 1
ATOM 708 O O . CYS A 1 90 ? 0.169 -9.087 -5.585 1.00 92.25 90 CYS A O 1
ATOM 710 N N . ARG A 1 91 ? 1.925 -7.708 -5.428 1.00 92.62 91 ARG A N 1
ATOM 711 C CA . ARG A 1 91 ? 2.869 -8.682 -4.878 1.00 92.62 91 ARG A CA 1
ATOM 712 C C . ARG A 1 91 ? 3.428 -8.110 -3.578 1.00 92.62 91 ARG A C 1
ATOM 714 O O . ARG A 1 91 ? 4.004 -7.024 -3.647 1.00 92.62 91 ARG A O 1
ATOM 721 N N . PRO A 1 92 ? 3.234 -8.775 -2.425 1.00 93.94 92 PRO A N 1
ATOM 722 C CA . PRO A 1 92 ? 3.712 -8.258 -1.149 1.00 9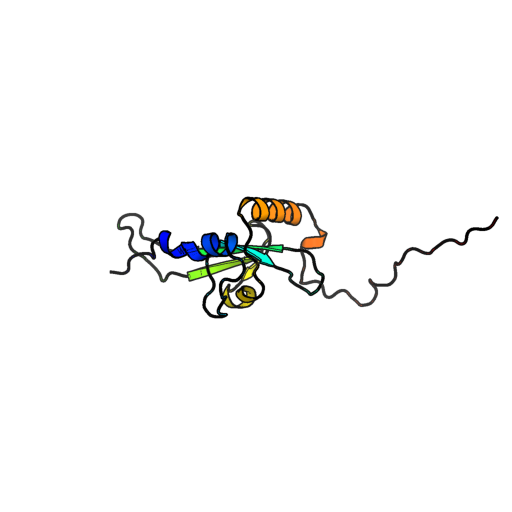3.94 92 PRO A CA 1
ATOM 723 C C . PRO A 1 92 ? 5.233 -8.146 -1.181 1.00 93.94 92 PRO A C 1
ATOM 725 O O . PRO A 1 92 ? 5.922 -9.004 -1.738 1.00 93.94 92 PRO A O 1
ATOM 728 N N . ILE A 1 93 ? 5.737 -7.053 -0.624 1.00 93.62 93 ILE A N 1
ATOM 729 C CA . ILE A 1 93 ? 7.165 -6.783 -0.456 1.00 93.62 93 ILE A CA 1
ATOM 730 C C . ILE A 1 93 ? 7.406 -6.224 0.942 1.00 93.62 93 ILE A C 1
ATOM 732 O O . ILE A 1 93 ? 6.500 -5.592 1.498 1.00 93.62 93 ILE A O 1
ATOM 736 N N . PRO A 1 94 ? 8.593 -6.446 1.521 1.00 93.00 94 PRO A N 1
ATOM 737 C CA . PRO A 1 94 ? 8.913 -5.857 2.806 1.00 93.00 94 PRO A CA 1
ATOM 738 C C . PRO A 1 94 ? 9.025 -4.332 2.676 1.00 93.00 94 PRO A C 1
ATOM 740 O O . PRO A 1 94 ? 9.187 -3.793 1.573 1.00 93.00 94 PRO A O 1
ATOM 743 N N . ARG A 1 95 ? 8.902 -3.634 3.806 1.00 90.94 95 ARG A N 1
ATOM 744 C CA . ARG A 1 95 ? 8.848 -2.169 3.841 1.00 90.94 95 ARG A CA 1
ATOM 745 C C . ARG A 1 95 ? 10.103 -1.542 3.235 1.00 90.94 95 ARG A C 1
ATOM 747 O O . ARG A 1 95 ? 9.971 -0.640 2.416 1.00 90.94 95 ARG A O 1
ATOM 754 N N . GLU A 1 96 ? 11.288 -2.072 3.525 1.00 93.31 96 GLU A N 1
ATOM 755 C CA . GLU A 1 96 ? 12.547 -1.555 2.979 1.00 93.31 96 GLU A CA 1
ATOM 756 C C . GLU A 1 96 ? 12.610 -1.639 1.443 1.00 93.31 96 GLU A C 1
ATOM 758 O O . GLU A 1 96 ? 13.106 -0.732 0.774 1.00 93.31 96 GLU A O 1
ATOM 763 N N . ALA A 1 97 ? 12.037 -2.691 0.849 1.00 93.56 97 ALA A N 1
ATOM 764 C CA . ALA A 1 97 ? 11.974 -2.833 -0.604 1.00 93.56 97 ALA A CA 1
ATOM 765 C C . ALA A 1 97 ? 10.971 -1.852 -1.229 1.00 93.56 97 ALA A C 1
ATOM 767 O O . ALA A 1 97 ? 11.167 -1.395 -2.356 1.00 93.56 97 ALA A O 1
ATOM 768 N N . TRP A 1 98 ? 9.895 -1.529 -0.509 1.00 93.75 98 TRP A N 1
ATOM 769 C CA . TRP A 1 98 ? 8.942 -0.506 -0.931 1.00 93.75 98 TRP A CA 1
ATOM 770 C C . TRP A 1 98 ? 9.573 0.885 -0.891 1.00 93.75 98 TRP A C 1
ATOM 772 O O . TRP A 1 98 ? 9.469 1.615 -1.871 1.00 93.75 98 TRP A O 1
ATOM 782 N N . GLU A 1 99 ? 10.295 1.218 0.178 1.00 92.50 99 GLU A N 1
ATOM 783 C CA . GLU A 1 99 ? 11.004 2.496 0.321 1.00 92.50 99 GLU A CA 1
ATOM 784 C C . GLU A 1 99 ? 12.047 2.678 -0.793 1.00 92.50 99 GLU A C 1
ATOM 786 O O . GLU A 1 99 ? 12.099 3.732 -1.431 1.00 92.50 99 GLU A O 1
ATOM 791 N N . ALA A 1 100 ? 12.796 1.620 -1.123 1.00 91.75 100 ALA A N 1
ATOM 792 C CA . ALA A 1 100 ? 13.724 1.627 -2.253 1.00 91.75 100 ALA A CA 1
ATOM 793 C C . ALA A 1 100 ? 13.019 1.865 -3.605 1.00 91.75 100 ALA A C 1
ATOM 795 O O . ALA A 1 100 ? 13.511 2.631 -4.435 1.00 91.75 100 ALA A O 1
ATOM 796 N N . LEU A 1 101 ? 11.853 1.246 -3.836 1.00 90.56 101 LEU A N 1
ATOM 797 C CA . LEU A 1 101 ? 11.060 1.475 -5.050 1.00 90.56 101 LEU A CA 1
ATOM 798 C C . LEU A 1 101 ? 10.484 2.892 -5.112 1.00 90.56 101 LEU A C 1
ATOM 800 O O . LEU A 1 101 ? 10.462 3.486 -6.187 1.00 90.56 101 LEU A O 1
ATOM 804 N N . VAL A 1 102 ? 10.039 3.444 -3.982 1.00 89.06 102 VAL A N 1
ATOM 805 C CA . VAL A 1 102 ? 9.569 4.832 -3.892 1.00 89.06 102 VAL A CA 1
ATOM 806 C C . VAL A 1 102 ? 10.689 5.797 -4.266 1.00 89.06 102 VAL A C 1
ATOM 808 O O . VAL A 1 102 ? 10.469 6.665 -5.108 1.00 89.06 102 VAL A O 1
ATOM 811 N N . ALA A 1 103 ? 11.892 5.612 -3.720 1.00 88.69 103 ALA A N 1
ATOM 812 C CA . ALA A 1 103 ? 13.054 6.436 -4.050 1.00 88.69 103 ALA A CA 1
ATOM 813 C C . ALA A 1 103 ? 13.451 6.322 -5.537 1.00 88.69 103 ALA A C 1
ATOM 815 O O . ALA A 1 103 ? 13.778 7.319 -6.188 1.00 88.69 103 ALA A O 1
ATOM 816 N N . LEU A 1 104 ? 13.368 5.117 -6.109 1.00 86.00 104 LEU A N 1
ATOM 817 C CA . LEU A 1 104 ? 13.655 4.882 -7.526 1.00 86.00 104 LEU A CA 1
ATOM 818 C C . LEU A 1 104 ? 12.627 5.559 -8.448 1.00 86.00 104 LEU A C 1
ATOM 820 O O . LEU A 1 104 ? 13.001 6.175 -9.444 1.00 86.00 104 LEU A O 1
ATOM 824 N N . VAL A 1 105 ? 11.335 5.464 -8.122 1.00 81.50 105 VAL A N 1
ATOM 825 C CA . VAL A 1 105 ? 10.261 6.107 -8.897 1.00 81.50 105 VAL A CA 1
ATOM 826 C C . VAL A 1 105 ? 10.310 7.624 -8.767 1.00 81.50 105 VAL A C 1
ATOM 828 O O . VAL A 1 105 ? 10.179 8.311 -9.773 1.00 81.50 105 VAL A O 1
ATOM 831 N N . ALA A 1 106 ? 10.574 8.152 -7.570 1.00 78.31 106 ALA A N 1
ATOM 832 C CA . ALA A 1 106 ? 10.694 9.591 -7.342 1.00 78.31 106 ALA A CA 1
ATOM 833 C C . ALA A 1 106 ? 11.866 10.231 -8.110 1.00 78.31 106 ALA A C 1
ATOM 835 O O . ALA A 1 106 ? 11.795 11.403 -8.468 1.00 78.31 106 ALA A O 1
ATOM 836 N N . SER A 1 107 ? 12.931 9.473 -8.383 1.00 73.38 107 SER A N 1
ATOM 837 C CA . SER A 1 107 ? 14.126 9.967 -9.083 1.00 73.38 107 SER A CA 1
ATOM 838 C C . SER A 1 107 ? 14.090 9.805 -10.612 1.00 73.38 107 SER A C 1
ATOM 840 O O . SER A 1 107 ? 14.992 10.298 -11.286 1.00 73.38 107 SER A O 1
ATOM 842 N N . SER A 1 108 ? 13.070 9.150 -11.187 1.00 63.12 108 SER A N 1
ATOM 843 C CA . SER A 1 108 ? 12.989 8.863 -12.630 1.00 63.12 108 SER A CA 1
ATOM 844 C C . SER A 1 108 ? 11.824 9.581 -13.331 1.00 63.12 108 SER A C 1
ATOM 846 O O . SER A 1 108 ? 10.684 9.130 -13.214 1.00 63.12 108 SER A O 1
ATOM 848 N N . PRO A 1 109 ? 12.088 10.591 -14.188 1.00 54.72 109 PRO A N 1
ATOM 849 C CA . PRO A 1 109 ? 11.062 11.264 -14.999 1.00 54.72 109 PRO A CA 1
ATOM 850 C C . PRO A 1 109 ? 10.319 10.327 -15.968 1.00 54.72 109 PRO A C 1
ATOM 852 O O . PRO A 1 109 ? 9.176 10.573 -16.333 1.00 54.72 109 PRO A O 1
ATOM 855 N N . ALA A 1 110 ? 10.943 9.217 -16.381 1.00 54.25 110 ALA A N 1
ATOM 856 C CA . ALA A 1 110 ? 10.340 8.229 -17.284 1.00 54.25 110 ALA A CA 1
ATOM 857 C C . ALA A 1 110 ? 9.274 7.339 -16.608 1.00 54.25 110 ALA A C 1
ATOM 859 O O . ALA A 1 110 ? 8.514 6.664 -17.299 1.00 54.25 110 ALA A O 1
ATOM 860 N N . MET A 1 111 ? 9.212 7.321 -15.270 1.00 52.72 111 MET A N 1
ATOM 861 C CA . MET A 1 111 ? 8.206 6.567 -14.513 1.00 52.72 111 MET A CA 1
ATOM 862 C C . MET A 1 111 ? 6.967 7.406 -14.156 1.00 52.72 111 MET A C 1
ATOM 864 O O . MET A 1 111 ? 6.059 6.886 -13.512 1.00 52.72 111 MET A O 1
ATOM 868 N N . GLU A 1 112 ? 6.896 8.666 -14.614 1.00 48.91 112 GLU A N 1
ATOM 869 C CA . GLU A 1 112 ? 5.812 9.605 -14.285 1.00 48.91 112 GLU A CA 1
ATOM 870 C C . GLU A 1 112 ? 4.481 9.378 -15.022 1.00 48.91 112 GLU A C 1
ATOM 872 O O . GLU A 1 112 ? 3.477 9.943 -14.603 1.00 48.91 112 GLU A O 1
ATOM 877 N N . ALA A 1 113 ? 4.391 8.576 -16.088 1.00 40.69 113 ALA A N 1
ATOM 878 C CA . ALA A 1 113 ? 3.140 8.531 -16.851 1.00 40.69 113 ALA A CA 1
ATOM 879 C C . ALA A 1 113 ? 2.815 7.163 -17.457 1.00 40.69 113 ALA A C 1
ATOM 881 O O . ALA A 1 113 ? 3.159 6.872 -18.598 1.00 40.69 113 ALA A O 1
ATOM 882 N N . THR A 1 114 ? 1.973 6.382 -16.772 1.00 43.47 114 THR A N 1
ATOM 883 C CA . THR A 1 114 ? 1.087 5.420 -17.465 1.00 43.47 114 THR A CA 1
ATOM 884 C C . THR A 1 114 ? -0.174 6.124 -17.988 1.00 43.47 114 THR A C 1
ATOM 886 O O . THR A 1 114 ? -1.260 5.569 -17.966 1.00 43.47 114 THR A O 1
ATOM 889 N N . HIS A 1 115 ? -0.031 7.357 -18.485 1.00 42.94 115 HIS A N 1
ATOM 890 C CA . HIS A 1 115 ? -1.059 8.083 -19.239 1.00 42.94 115 HIS A CA 1
ATOM 891 C C . HIS A 1 115 ? -0.488 8.793 -20.485 1.00 42.94 115 HIS A C 1
ATOM 893 O O . HIS A 1 115 ? -1.089 9.729 -21.002 1.00 42.94 115 HIS A O 1
ATOM 899 N N . VAL A 1 116 ? 0.639 8.324 -21.036 1.00 34.31 116 VAL A N 1
ATOM 900 C CA . VAL A 1 116 ? 1.042 8.693 -22.403 1.00 34.31 116 VAL A CA 1
ATOM 901 C C . VAL A 1 116 ? 0.650 7.554 -23.341 1.00 34.31 116 VAL A C 1
ATOM 903 O O . VAL A 1 116 ? 1.306 6.515 -23.389 1.00 34.31 116 VAL A O 1
ATOM 906 N N . ARG A 1 117 ? -0.420 7.750 -24.127 1.00 33.81 117 ARG A N 1
ATOM 907 C CA . ARG A 1 117 ? -0.507 7.092 -25.439 1.00 33.81 117 ARG A CA 1
ATOM 908 C C . ARG A 1 117 ? 0.746 7.521 -26.195 1.00 33.81 117 ARG A C 1
ATOM 910 O O . ARG A 1 117 ? 0.843 8.679 -26.587 1.00 33.81 117 ARG A O 1
ATOM 917 N N . LEU A 1 118 ? 1.703 6.616 -26.373 1.00 36.94 118 LEU A N 1
ATOM 918 C CA . LEU A 1 118 ? 2.798 6.858 -27.304 1.00 36.94 118 LEU A CA 1
ATOM 919 C C . LEU A 1 118 ? 2.173 7.032 -28.699 1.00 36.94 118 LEU A C 1
ATOM 921 O O . LEU A 1 118 ? 1.456 6.126 -29.140 1.00 36.94 118 LEU A O 1
ATOM 925 N N . PRO A 1 119 ? 2.380 8.158 -29.403 1.00 33.97 119 PRO A N 1
ATOM 926 C CA . PRO A 1 119 ? 2.111 8.186 -30.831 1.00 33.97 119 PRO A CA 1
ATOM 927 C C . PRO A 1 119 ? 3.028 7.159 -31.508 1.00 33.97 119 PRO A C 1
ATOM 929 O O . PRO A 1 119 ? 4.176 6.964 -31.099 1.00 33.97 119 PRO A O 1
ATOM 932 N N . ALA A 1 120 ? 2.507 6.482 -32.532 1.00 41.53 120 ALA A N 1
ATOM 933 C CA . ALA A 1 120 ? 3.143 5.342 -33.200 1.00 41.53 120 ALA A CA 1
ATOM 934 C C . ALA A 1 120 ? 4.536 5.633 -33.804 1.00 41.53 120 ALA A C 1
ATOM 936 O O . ALA A 1 120 ? 5.229 4.710 -34.220 1.00 41.53 120 ALA A O 1
ATOM 937 N N . GLU A 1 121 ? 4.979 6.889 -33.822 1.00 38.50 121 GLU A N 1
ATOM 938 C CA . GLU A 1 121 ? 6.264 7.304 -34.388 1.00 38.50 121 GLU A CA 1
ATOM 939 C C . GLU A 1 121 ? 7.454 7.196 -33.414 1.00 38.50 121 GLU A C 1
ATOM 941 O O . GLU A 1 121 ? 8.603 7.280 -33.840 1.00 38.50 121 GLU A O 1
ATOM 946 N N . ALA A 1 122 ? 7.234 6.917 -32.123 1.00 40.25 122 ALA A N 1
ATOM 947 C CA . ALA A 1 122 ? 8.327 6.787 -31.144 1.00 40.25 122 ALA A CA 1
ATOM 948 C C . ALA A 1 122 ? 9.095 5.441 -31.199 1.00 40.25 122 ALA A C 1
ATOM 950 O O . ALA A 1 122 ? 10.000 5.210 -30.399 1.00 40.25 122 ALA A O 1
ATOM 951 N N . LEU A 1 123 ? 8.767 4.549 -32.142 1.00 38.94 123 LEU A N 1
ATOM 952 C CA . LEU A 1 123 ? 9.413 3.236 -32.330 1.00 38.94 123 LEU A CA 1
ATOM 953 C C . LEU A 1 123 ? 10.497 3.212 -33.426 1.00 38.94 123 LEU A C 1
ATOM 955 O O . LEU A 1 123 ? 10.983 2.141 -33.783 1.00 38.94 123 LEU A O 1
ATOM 959 N N . ALA A 1 124 ? 10.914 4.369 -33.946 1.00 42.16 124 ALA A N 1
ATOM 960 C CA . ALA A 1 124 ? 11.875 4.457 -35.047 1.00 42.16 124 ALA A CA 1
ATOM 961 C C . ALA A 1 124 ? 13.237 5.050 -34.648 1.00 42.16 124 ALA A C 1
ATOM 963 O O . ALA A 1 124 ? 13.800 5.842 -35.392 1.00 42.16 124 ALA A O 1
ATOM 964 N N . LEU A 1 125 ? 13.810 4.660 -33.507 1.00 39.50 125 LEU A N 1
ATOM 965 C CA . LEU A 1 125 ? 15.231 4.908 -33.220 1.00 39.50 125 LEU A CA 1
ATOM 966 C C . LEU A 1 125 ? 15.867 3.685 -32.548 1.00 39.50 125 LEU A C 1
ATOM 968 O O . LEU A 1 125 ? 16.288 3.711 -31.395 1.00 39.50 125 LEU A O 1
ATOM 972 N N . GLY A 1 126 ? 15.943 2.586 -33.300 1.00 36.94 126 GLY A N 1
ATOM 973 C CA . GLY A 1 126 ? 16.959 1.567 -33.048 1.00 36.94 126 GLY A CA 1
ATOM 974 C C . GLY A 1 126 ? 18.326 2.077 -33.532 1.00 36.94 126 GLY A C 1
ATOM 975 O O . GLY A 1 126 ? 18.385 2.732 -34.577 1.00 36.94 126 GLY A O 1
ATOM 976 N N . PRO A 1 127 ? 19.433 1.807 -32.817 1.00 36.41 127 PRO A N 1
ATOM 977 C CA . PRO A 1 127 ? 20.757 2.242 -33.246 1.00 36.41 127 PRO A CA 1
ATOM 978 C C . PRO A 1 127 ? 21.116 1.603 -34.594 1.00 36.41 127 PRO A C 1
ATOM 980 O O . PRO A 1 127 ? 21.076 0.379 -34.753 1.00 36.41 127 PRO A O 1
ATOM 983 N N . ARG A 1 128 ? 21.483 2.441 -35.572 1.00 40.72 128 ARG A N 1
ATOM 984 C CA . ARG A 1 128 ? 22.086 1.997 -36.833 1.00 40.72 128 ARG A CA 1
ATOM 985 C C . ARG A 1 128 ? 23.390 1.268 -36.503 1.00 40.72 128 ARG A C 1
ATOM 987 O O . ARG A 1 128 ? 24.319 1.868 -35.975 1.00 40.72 128 ARG A O 1
ATOM 994 N N . ARG A 1 129 ? 23.453 -0.030 -36.805 1.00 41.34 129 ARG A N 1
ATOM 995 C CA . ARG A 1 129 ? 24.716 -0.773 -36.848 1.00 41.34 129 ARG A CA 1
ATOM 996 C C . ARG A 1 129 ? 25.537 -0.232 -38.014 1.00 41.34 129 ARG A C 1
ATOM 998 O O . ARG A 1 129 ? 25.130 -0.386 -39.162 1.00 41.34 129 ARG A O 1
ATOM 1005 N N . GLU A 1 130 ? 26.668 0.392 -37.719 1.00 43.16 130 GLU A N 1
ATOM 1006 C CA . GLU A 1 130 ? 27.665 0.724 -38.735 1.00 43.16 130 GLU A CA 1
ATOM 1007 C C . GLU A 1 130 ? 28.373 -0.560 -39.207 1.00 43.16 130 GLU A C 1
ATOM 1009 O O . GLU A 1 130 ? 28.711 -1.418 -38.378 1.00 43.16 130 GLU A O 1
ATOM 1014 N N . PRO A 1 131 ? 28.580 -0.747 -40.521 1.00 46.16 131 PRO A N 1
ATOM 1015 C CA . PRO A 1 131 ? 29.321 -1.888 -41.035 1.00 46.16 131 PRO A CA 1
ATOM 1016 C C . PRO A 1 131 ? 30.820 -1.717 -40.761 1.00 46.16 131 PRO A C 1
ATOM 1018 O O . PRO A 1 131 ? 31.416 -0.686 -41.062 1.00 46.16 131 PRO A O 1
ATOM 1021 N N . ARG A 1 132 ? 31.443 -2.764 -40.212 1.00 42.50 132 ARG A N 1
ATOM 1022 C CA . ARG A 1 132 ? 32.903 -2.886 -40.156 1.00 42.50 132 ARG A CA 1
ATOM 1023 C C . ARG A 1 132 ? 33.424 -3.095 -41.578 1.00 42.50 132 ARG A C 1
ATOM 1025 O O . ARG A 1 132 ? 33.122 -4.126 -42.177 1.00 42.50 132 ARG A O 1
ATOM 1032 N N . HIS A 1 133 ? 34.219 -2.158 -42.080 1.00 50.78 133 HIS A N 1
ATOM 1033 C CA . HIS A 1 133 ? 35.120 -2.402 -43.202 1.00 50.78 133 HIS A CA 1
ATOM 1034 C C . HIS A 1 133 ? 36.539 -2.592 -42.664 1.00 50.78 133 HIS A C 1
ATOM 1036 O O . HIS A 1 133 ? 36.976 -1.840 -41.791 1.00 50.78 133 HIS A O 1
ATOM 1042 N N . GLY A 1 134 ? 37.179 -3.671 -43.123 1.00 49.25 134 GLY A N 1
ATOM 1043 C CA . GLY A 1 134 ? 38.615 -3.902 -42.978 1.00 49.25 134 GLY A CA 1
ATOM 1044 C C . GLY A 1 134 ? 39.422 -3.180 -44.04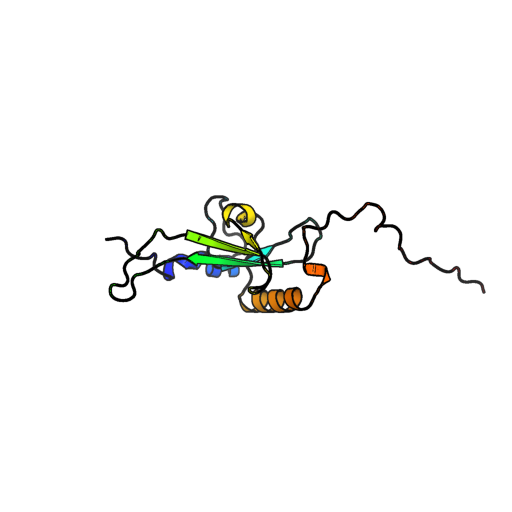4 1.00 49.25 134 GLY A C 1
ATOM 1045 O O . GLY A 1 134 ? 38.806 -2.464 -44.867 1.00 49.25 134 GLY A O 1
#

Foldseek 3Di:
DAADDPPVVLCVLVVCVVPVPPDDDLPDAGFAKWWFAPDVPHDIWIKGKDKDFCADPVPNHGPDDIAIWMWTAAPVQTDIDRCSVCRVRTGRDDPVVNVVRNVVRVPDPVNRDPPDPPDPPPPPDDPDDDDDDD

Radius of gyration: 20.24 Å; chains: 1; bounding box: 59×32×66 Å

pLDDT: mean 76.96, std 18.92, range [33.81, 95.12]

Sequence (134 aa):
MRRPTPQAGLGWHAAALRDGRLPRHEDEPQPGTYRMRLVAGGPWVPVLIWLDQPTDPETGELVAPETLHALVGSPERGERVDPARIWTRCRPIPREAWEALVALVASSPAMEATHVRLPAEALALGPRREPRHG

Secondary structure (DSSP, 8-state):
-PPPPPGGGGTHHHHHHH-TT----TT----EEEEEESSTTPPEEEEEEEEE--B-TTT--BSS--EEEEEES-TTTPEEE-GGGTGGG-EE--HHHHHHHHHHHHT-GGGS-TT----GGGG------PPPP-